Protein AF-A0A1E7G071-F1 (afdb_monomer)

Radius of gyration: 13.73 Å; Cα contacts (8 Å, |Δi|>4): 107; chains: 1; bounding box: 38×16×31 Å

InterPro domains:
  IPR014710 RmlC-like jelly roll fold [G3DSA:2.60.120.10] (1-65)
  IPR015392 TehB/YeaR-like domain [PF09313] (2-52)

Solvent-accessible surface area (backbone atoms only — not comparable to full-atom values): 4079 Å² total; per-residue (Å²): 80,51,48,76,33,45,31,37,37,39,35,37,32,43,92,91,64,50,77,75,46,77,50,77,31,27,66,90,47,66,62,70,86,78,65,88,94,64,43,67,50,81,42,75,74,38,94,63,52,38,70,50,80,73,88,84,75,54,74,68,66,67,72,73,111

Mean predicted aligned error: 3.05 Å

Nearest PDB structures (foldseek):
  3m70-assembly1_A  TM=9.702E-01  e=4.222E-04  Haemophilus influenzae
  6o14-assembly1_A  TM=3.553E-01  e=4.487E+00  Aquifex aeolicus VF5
  8zuh-assembly1_A  TM=3.739E-01  e=5.963E+00  Bos taurus
  8dnc-assembly1_C  TM=3.905E-01  e=8.388E+00  Aquifex aeolicus VF5

Sequence (65 aa):
MTIWSGKIKIFELRENGDVLRECTYDTSNQPPFIEPQTWYKLSPLTEDLVFSIDLFCKKSDFLHQ

Foldseek 3Di:
DAKDAAKKKKFFADPVRHGPDIDMAHNVRDDDDDDPPTDMDMDGPDPTTDDDDDDDDDPVVVVVD

Organism: NCBI:txid1449093

Secondary structure (DSSP, 8-state):
-EEEESEEEEEEE-TTS-EEEEEEEESSS---PPPTT-EEEEEESSTT-EEE------HHHHHT-

Structure (mmCIF, N/CA/C/O backbone):
data_AF-A0A1E7G071-F1
#
_entry.id   AF-A0A1E7G071-F1
#
loop_
_atom_site.group_PDB
_atom_site.id
_atom_site.type_symbol
_atom_site.label_atom_id
_atom_site.label_alt_id
_atom_site.label_comp_id
_atom_site.label_asym_id
_atom_site.label_entity_id
_atom_site.label_seq_id
_atom_site.pdbx_PDB_ins_code
_atom_site.Cartn_x
_atom_site.Cartn_y
_atom_site.Cartn_z
_atom_site.occupancy
_atom_site.B_iso_or_equiv
_atom_site.auth_seq_id
_atom_site.auth_comp_id
_atom_site.auth_asym_id
_atom_site.auth_atom_id
_atom_site.pdbx_PDB_model_num
ATOM 1 N N . MET A 1 1 ? 5.645 0.328 4.287 1.00 94.56 1 MET A N 1
ATOM 2 C CA . MET A 1 1 ? 4.850 1.395 4.937 1.00 94.56 1 MET A CA 1
ATOM 3 C C . MET A 1 1 ? 4.162 0.800 6.147 1.00 94.56 1 MET A C 1
ATOM 5 O O . MET A 1 1 ? 3.946 -0.407 6.145 1.00 94.56 1 MET A O 1
ATOM 9 N N . THR A 1 2 ? 3.810 1.627 7.125 1.00 98.06 2 THR A N 1
ATOM 10 C CA . THR A 1 2 ? 3.201 1.170 8.381 1.00 98.06 2 THR A CA 1
ATOM 11 C C . THR A 1 2 ? 2.014 2.055 8.731 1.00 98.06 2 THR A C 1
ATOM 13 O O . THR A 1 2 ? 2.151 3.276 8.771 1.00 98.06 2 THR A O 1
ATOM 16 N N . ILE A 1 3 ? 0.853 1.447 8.964 1.00 98.56 3 ILE A N 1
ATOM 17 C CA . ILE A 1 3 ? -0.405 2.111 9.320 1.00 98.56 3 ILE A CA 1
ATOM 18 C C . ILE A 1 3 ? -0.554 2.101 10.840 1.00 98.56 3 ILE A C 1
ATOM 20 O O . ILE A 1 3 ? -0.550 1.036 11.457 1.00 98.56 3 ILE A O 1
ATOM 24 N N . TRP A 1 4 ? -0.718 3.283 11.426 1.00 98.50 4 TRP A N 1
ATOM 25 C CA . TRP A 1 4 ? -0.834 3.494 12.869 1.00 98.50 4 TRP A CA 1
ATOM 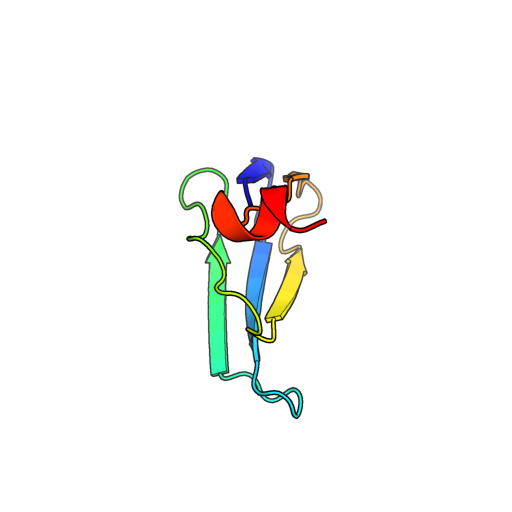26 C C . TRP A 1 4 ? -2.280 3.740 13.316 1.00 98.50 4 TRP A C 1
ATOM 28 O O . TRP A 1 4 ? -2.634 3.380 14.434 1.00 98.50 4 TRP A O 1
ATOM 38 N N . SER A 1 5 ? -3.120 4.313 12.447 1.00 98.62 5 SER A N 1
ATOM 39 C CA . SER A 1 5 ? -4.563 4.494 12.670 1.00 98.62 5 SER A CA 1
ATOM 40 C C . SER A 1 5 ? -5.318 4.514 11.343 1.00 98.62 5 SER A C 1
ATOM 42 O O . SER A 1 5 ? -4.732 4.835 10.309 1.00 98.62 5 SER A O 1
ATOM 44 N N . GLY A 1 6 ? -6.609 4.190 11.376 1.00 98.44 6 GLY A N 1
ATOM 45 C CA . GLY A 1 6 ? -7.497 4.237 10.219 1.00 98.44 6 GLY A CA 1
ATOM 46 C C . GLY A 1 6 ? -7.291 3.132 9.179 1.00 98.44 6 GLY A C 1
ATOM 47 O O . GLY A 1 6 ? -6.685 2.088 9.438 1.00 98.44 6 GLY A O 1
ATOM 48 N N . LYS A 1 7 ? -7.860 3.354 7.987 1.00 98.62 7 LYS A N 1
ATOM 49 C CA . LYS A 1 7 ? -7.827 2.417 6.852 1.00 98.62 7 LYS A CA 1
ATOM 50 C C . LYS A 1 7 ? -7.430 3.114 5.559 1.00 98.62 7 LYS A C 1
ATOM 52 O O . LYS A 1 7 ? -7.841 4.245 5.290 1.00 98.62 7 LYS A O 1
ATOM 57 N N . ILE A 1 8 ? -6.689 2.403 4.718 1.00 98.56 8 ILE A N 1
ATOM 58 C CA . ILE A 1 8 ? -6.216 2.896 3.423 1.00 98.56 8 ILE A CA 1
ATOM 59 C C . ILE A 1 8 ? -6.543 1.889 2.322 1.00 98.56 8 ILE A C 1
ATOM 61 O O . ILE A 1 8 ? -6.449 0.677 2.521 1.00 98.56 8 ILE A O 1
ATOM 65 N N . LYS A 1 9 ? -6.913 2.391 1.145 1.00 98.62 9 LYS A N 1
ATOM 66 C CA . LYS A 1 9 ? -6.987 1.604 -0.086 1.00 98.62 9 LYS A CA 1
ATOM 67 C C . LYS A 1 9 ? -5.761 1.893 -0.943 1.00 98.62 9 LYS A C 1
ATOM 69 O O . LYS A 1 9 ? -5.445 3.055 -1.201 1.00 98.62 9 LYS A O 1
ATOM 74 N N . ILE A 1 10 ? -5.101 0.835 -1.397 1.00 98.06 10 ILE A N 1
ATOM 75 C CA . ILE A 1 10 ? -3.980 0.888 -2.334 1.00 98.06 10 ILE A CA 1
ATOM 76 C C . ILE A 1 10 ? -4.455 0.340 -3.675 1.00 98.06 10 ILE A C 1
ATOM 78 O O . ILE A 1 10 ? -4.975 -0.774 -3.745 1.00 98.06 10 ILE A O 1
ATOM 82 N N . PHE A 1 11 ? -4.266 1.133 -4.723 1.00 98.25 11 PHE A N 1
ATOM 83 C CA . PHE A 1 11 ? -4.509 0.759 -6.108 1.00 98.25 11 PHE A CA 1
ATOM 84 C C . PHE A 1 11 ? -3.161 0.482 -6.755 1.00 98.25 11 PHE A C 1
ATOM 86 O O . PHE A 1 11 ? -2.331 1.384 -6.826 1.00 98.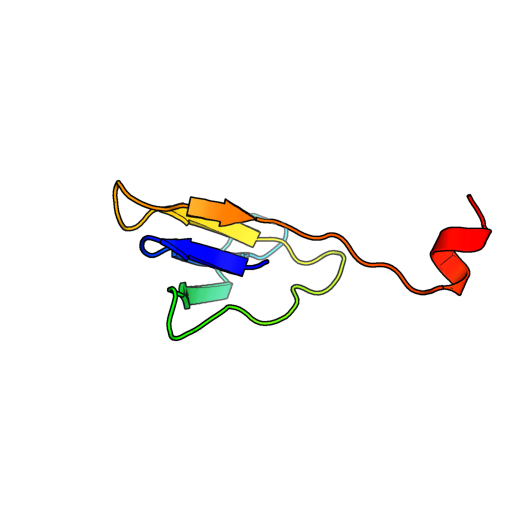25 11 PHE A O 1
ATOM 93 N N . GLU A 1 12 ? -2.947 -0.740 -7.214 1.00 97.69 12 GLU A N 1
ATOM 94 C CA . GLU A 1 12 ? -1.839 -1.089 -8.094 1.00 97.69 12 GLU A CA 1
ATOM 95 C C . GLU A 1 12 ? -2.267 -0.778 -9.526 1.00 97.69 12 GLU A C 1
ATOM 97 O O . GLU A 1 12 ? -3.367 -1.152 -9.946 1.00 97.69 12 GLU A O 1
ATOM 102 N N . LEU A 1 13 ? -1.429 -0.050 -10.252 1.00 98.38 13 LEU A N 1
ATOM 103 C CA . LEU A 1 13 ? -1.758 0.523 -11.546 1.00 98.38 13 LEU A CA 1
ATOM 104 C C . LEU A 1 13 ? -0.821 -0.016 -12.627 1.00 98.38 13 LEU A C 1
ATOM 106 O O . LEU A 1 13 ? 0.323 -0.390 -12.372 1.00 98.38 13 LEU A O 1
ATOM 110 N N . ARG A 1 14 ? -1.297 0.004 -13.867 1.00 97.31 14 ARG A N 1
ATOM 111 C CA . ARG A 1 14 ? -0.429 0.045 -15.042 1.00 97.31 14 ARG A CA 1
ATOM 112 C C . ARG A 1 14 ? 0.172 1.444 -15.174 1.00 97.31 14 ARG A C 1
ATOM 114 O O . ARG A 1 14 ? -0.367 2.417 -14.654 1.00 97.31 14 ARG A O 1
ATOM 121 N N . GLU A 1 15 ? 1.245 1.555 -15.948 1.00 96.38 15 GLU A N 1
ATOM 122 C CA . GLU A 1 15 ? 1.885 2.842 -16.257 1.00 96.38 15 GLU A CA 1
ATOM 123 C C . GLU A 1 15 ? 0.926 3.856 -16.907 1.00 96.38 15 GLU A C 1
ATOM 125 O O . GLU A 1 15 ? 1.019 5.052 -16.655 1.00 96.38 15 GLU A O 1
ATOM 130 N N . ASN A 1 16 ? -0.054 3.386 -17.684 1.00 96.62 16 ASN A N 1
ATOM 131 C CA . ASN A 1 16 ? -1.086 4.235 -18.288 1.00 96.62 16 ASN A CA 1
ATOM 132 C C . ASN A 1 16 ? -2.193 4.679 -17.304 1.00 96.62 16 ASN A C 1
ATOM 134 O O . ASN A 1 16 ? -3.104 5.398 -17.707 1.00 96.62 16 ASN A O 1
ATOM 138 N N . GLY A 1 17 ? -2.129 4.254 -16.038 1.00 95.38 17 GLY A N 1
ATOM 139 C CA . GLY A 1 17 ? -3.095 4.584 -14.992 1.00 95.38 17 GLY A CA 1
ATOM 140 C C . GLY A 1 17 ? -4.245 3.589 -14.820 1.00 95.38 17 GLY A C 1
ATOM 141 O O . GLY A 1 17 ? -5.044 3.771 -13.900 1.00 95.38 17 GLY A O 1
ATOM 142 N N . ASP A 1 18 ? -4.336 2.534 -15.638 1.00 97.94 18 ASP A N 1
ATOM 143 C CA . ASP A 1 18 ? -5.374 1.509 -15.479 1.00 97.94 18 ASP A CA 1
ATOM 144 C C . ASP A 1 18 ? -5.182 0.724 -14.177 1.00 97.94 18 ASP A C 1
ATOM 146 O O . ASP A 1 18 ? -4.073 0.294 -13.853 1.00 97.94 18 ASP A O 1
ATOM 150 N N . VAL A 1 19 ? -6.268 0.477 -13.444 1.00 97.81 19 VAL A N 1
ATOM 151 C CA . VAL A 1 19 ? -6.221 -0.292 -12.193 1.00 97.81 19 VAL A CA 1
ATOM 152 C C . VAL A 1 19 ? -6.002 -1.775 -12.496 1.00 97.81 19 VAL A C 1
ATOM 154 O O . VAL A 1 19 ? -6.808 -2.411 -13.173 1.00 97.81 19 VAL A O 1
ATOM 157 N N . LEU A 1 20 ? -4.918 -2.338 -11.961 1.00 97.19 20 LEU A N 1
ATOM 158 C CA . LEU A 1 20 ? -4.632 -3.775 -11.983 1.00 97.19 20 LEU A CA 1
ATOM 159 C C . LEU A 1 20 ? -5.287 -4.490 -10.807 1.00 97.19 20 LEU A C 1
ATOM 161 O O . LEU A 1 20 ? -5.851 -5.572 -10.963 1.00 97.19 20 LEU A O 1
ATOM 165 N N . ARG A 1 21 ? -5.171 -3.898 -9.616 1.00 96.69 21 ARG A N 1
ATOM 166 C CA . ARG A 1 21 ? -5.624 -4.501 -8.365 1.00 96.69 21 ARG A CA 1
ATOM 167 C C . ARG A 1 21 ? -5.908 -3.433 -7.321 1.00 96.69 21 ARG A C 1
ATOM 169 O O . ARG A 1 21 ? -5.219 -2.421 -7.252 1.00 96.69 21 ARG A O 1
ATOM 176 N N . GLU A 1 22 ? -6.879 -3.708 -6.458 1.00 97.69 22 GLU A N 1
ATOM 177 C CA . GLU A 1 22 ? -7.176 -2.899 -5.278 1.00 97.69 22 GLU A CA 1
ATOM 178 C C . GLU A 1 22 ? -7.054 -3.750 -4.019 1.00 97.69 22 GLU A C 1
ATOM 180 O O . GLU A 1 22 ? -7.547 -4.878 -3.972 1.00 97.69 22 GLU A O 1
ATOM 185 N N . CYS A 1 23 ? -6.421 -3.211 -2.982 1.00 97.94 23 CYS A N 1
ATOM 186 C CA . CYS A 1 23 ? -6.337 -3.856 -1.677 1.00 97.94 23 CYS A CA 1
ATOM 187 C C . CYS A 1 23 ? -6.581 -2.837 -0.564 1.00 97.94 23 CYS A C 1
ATOM 189 O O . CYS A 1 23 ? -6.148 -1.688 -0.656 1.00 97.94 23 CYS A O 1
ATOM 191 N N . THR A 1 24 ? -7.260 -3.270 0.496 1.00 98.50 24 THR A N 1
ATOM 192 C CA . THR A 1 24 ? -7.501 -2.463 1.696 1.00 98.50 24 THR A CA 1
ATOM 193 C C . THR A 1 24 ? -6.618 -2.960 2.829 1.00 98.50 24 THR A C 1
ATOM 195 O O . THR A 1 24 ? -6.551 -4.163 3.083 1.00 98.50 24 THR A O 1
ATOM 198 N N . TYR A 1 25 ? -5.986 -2.022 3.524 1.00 98.56 25 TYR A N 1
ATOM 199 C CA . TYR A 1 25 ? -5.099 -2.282 4.650 1.00 98.56 25 TYR A CA 1
ATOM 200 C C . TYR A 1 25 ? -5.477 -1.411 5.848 1.00 98.56 25 TYR A C 1
ATOM 202 O O . TYR A 1 25 ? -6.109 -0.358 5.699 1.00 98.56 25 TYR A O 1
ATOM 210 N N . ASP A 1 26 ? -5.098 -1.871 7.034 1.00 98.69 26 ASP A N 1
ATOM 211 C CA . ASP A 1 26 ? -5.347 -1.210 8.312 1.00 98.69 26 ASP A CA 1
ATOM 212 C C . ASP A 1 26 ? -4.292 -1.618 9.353 1.00 98.69 26 ASP A C 1
ATOM 214 O O . ASP A 1 26 ? -3.285 -2.248 9.027 1.00 98.69 26 ASP A O 1
ATOM 218 N N . THR A 1 27 ? -4.504 -1.246 10.615 1.00 98.31 27 THR A N 1
ATOM 219 C CA . THR A 1 27 ? -3.559 -1.538 11.701 1.00 98.31 27 THR A CA 1
ATOM 220 C C . THR A 1 27 ? -3.355 -3.036 11.953 1.00 98.31 27 THR A C 1
ATOM 222 O O . THR A 1 27 ? -2.286 -3.421 12.424 1.00 98.31 27 THR A O 1
ATOM 225 N N . SER A 1 28 ? -4.339 -3.879 11.618 1.00 98.19 28 SER A N 1
ATOM 226 C CA . SER A 1 28 ? -4.291 -5.338 11.797 1.00 98.19 28 SER A CA 1
ATOM 227 C C . SER A 1 28 ? -3.787 -6.065 10.549 1.00 98.19 28 SER A C 1
ATOM 229 O O . SER A 1 28 ? -3.150 -7.110 10.662 1.00 98.19 28 SER A O 1
ATOM 231 N N . ASN A 1 29 ? -4.047 -5.511 9.362 1.00 97.94 29 ASN A N 1
ATOM 232 C CA . ASN A 1 29 ? -3.583 -6.027 8.079 1.00 97.94 29 ASN A CA 1
ATOM 233 C C . ASN A 1 29 ? -2.696 -4.990 7.385 1.00 97.94 29 ASN A C 1
ATOM 235 O O . ASN A 1 29 ? -3.182 -4.162 6.613 1.00 97.94 29 ASN A O 1
ATOM 239 N N . GLN A 1 30 ? -1.396 -5.040 7.667 1.00 98.00 30 GLN A N 1
ATOM 240 C CA . GLN A 1 30 ? -0.412 -4.130 7.084 1.00 98.00 30 GLN A CA 1
ATOM 241 C C . GLN A 1 30 ? -0.084 -4.524 5.635 1.00 98.00 30 GLN A C 1
ATOM 243 O O . GLN A 1 30 ? -0.047 -5.714 5.311 1.00 98.00 30 GLN A O 1
ATOM 248 N N . PRO A 1 31 ? 0.189 -3.553 4.750 1.00 97.19 31 PRO A N 1
ATOM 249 C CA . PRO A 1 31 ? 0.592 -3.850 3.385 1.00 97.19 31 PRO A CA 1
ATOM 250 C C . PRO A 1 31 ? 1.996 -4.468 3.332 1.00 97.19 31 PRO A C 1
ATOM 252 O O . PRO A 1 31 ? 2.858 -4.124 4.148 1.00 97.19 31 PRO A O 1
ATOM 255 N N . PRO A 1 32 ? 2.265 -5.338 2.345 1.00 96.12 32 PRO A N 1
ATOM 256 C CA . PRO A 1 32 ? 3.613 -5.825 2.091 1.00 96.12 32 PRO A CA 1
ATOM 257 C C . PRO A 1 32 ? 4.520 -4.698 1.569 1.00 96.12 32 PRO A C 1
ATOM 259 O O . PRO A 1 32 ? 4.087 -3.569 1.315 1.00 96.12 32 PRO A O 1
ATOM 262 N N . PHE A 1 33 ? 5.799 -5.020 1.370 1.00 95.56 33 PHE A N 1
ATOM 263 C CA . PHE A 1 33 ? 6.697 -4.152 0.617 1.00 95.56 33 PHE A CA 1
ATOM 264 C C . PHE A 1 33 ? 6.165 -3.919 -0.798 1.00 95.56 33 PHE A C 1
ATOM 266 O O . PHE A 1 33 ? 5.674 -4.837 -1.453 1.00 95.56 33 PHE A O 1
ATOM 273 N N . ILE A 1 34 ? 6.267 -2.671 -1.249 1.00 95.00 34 ILE A N 1
ATOM 274 C CA . ILE A 1 34 ? 5.980 -2.298 -2.630 1.00 95.00 34 ILE A CA 1
ATOM 275 C C . ILE A 1 34 ? 7.305 -2.348 -3.381 1.00 95.00 34 ILE A C 1
ATOM 277 O O . ILE A 1 34 ? 8.261 -1.673 -2.992 1.00 95.00 34 ILE A O 1
ATOM 281 N N . GLU A 1 35 ? 7.356 -3.154 -4.436 1.00 95.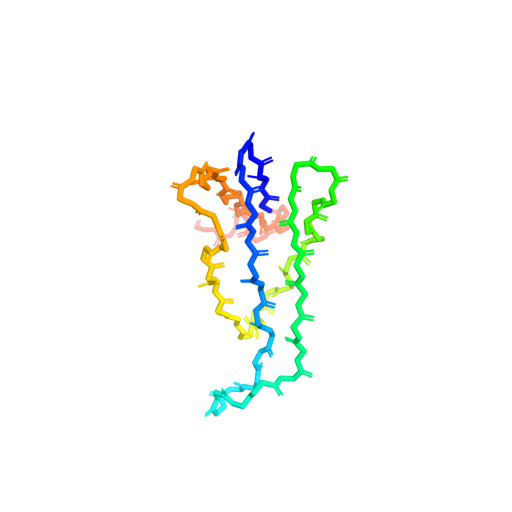12 35 GLU A N 1
ATOM 282 C CA . GLU A 1 35 ? 8.557 -3.309 -5.249 1.00 95.12 35 GLU A CA 1
ATOM 283 C C . GLU A 1 35 ? 8.893 -2.009 -6.003 1.00 95.12 35 GLU A C 1
ATOM 285 O O . GLU A 1 35 ? 7.980 -1.286 -6.433 1.00 95.12 35 GLU A O 1
ATOM 290 N N . PRO A 1 36 ? 10.188 -1.699 -6.207 1.00 95.38 36 PRO A N 1
ATOM 291 C CA . PRO A 1 36 ? 10.605 -0.563 -7.020 1.00 95.38 36 PRO A CA 1
ATOM 292 C C . PRO A 1 36 ? 9.953 -0.572 -8.409 1.00 95.38 36 PRO A C 1
ATOM 294 O O . PRO A 1 36 ? 9.766 -1.627 -9.007 1.00 95.38 36 PRO A O 1
ATOM 297 N N . GLN A 1 37 ? 9.653 0.618 -8.938 1.00 95.38 37 GLN A N 1
ATOM 298 C CA . GLN A 1 37 ? 9.009 0.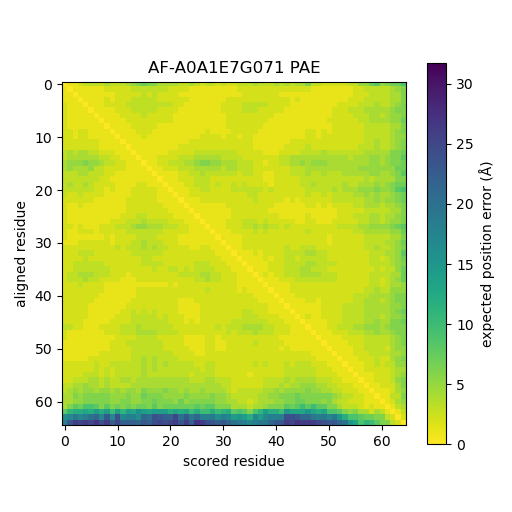815 -10.249 1.00 95.38 37 GLN A CA 1
ATOM 299 C C . GLN A 1 37 ? 7.580 0.246 -10.377 1.00 95.38 37 GLN A C 1
ATOM 301 O O . GLN A 1 37 ? 7.061 0.113 -11.482 1.00 95.38 37 GLN A O 1
ATOM 306 N N . THR A 1 38 ? 6.905 -0.031 -9.259 1.00 96.19 38 THR A N 1
ATOM 307 C CA . THR A 1 38 ? 5.460 -0.303 -9.252 1.00 96.19 38 THR A CA 1
ATOM 308 C C . THR A 1 38 ? 4.680 1.012 -9.286 1.00 96.19 38 THR A C 1
ATOM 310 O O . THR A 1 38 ? 4.918 1.893 -8.458 1.00 96.19 38 THR A O 1
ATOM 313 N N . TRP A 1 39 ? 3.714 1.142 -10.197 1.00 97.75 39 TRP A N 1
ATOM 314 C CA . TRP A 1 39 ? 2.777 2.267 -10.198 1.00 97.75 39 TRP A CA 1
ATOM 315 C C . TRP A 1 39 ? 1.661 2.008 -9.189 1.00 97.75 39 TRP A C 1
ATOM 317 O O . TRP A 1 39 ? 0.997 0.974 -9.241 1.00 97.75 39 TRP A O 1
ATOM 327 N N . TYR A 1 40 ? 1.435 2.937 -8.260 1.00 97.44 40 TYR A N 1
ATOM 328 C CA . TYR A 1 40 ? 0.357 2.804 -7.287 1.00 97.44 40 TYR A CA 1
ATOM 329 C C . TYR A 1 40 ? -0.229 4.148 -6.862 1.00 97.44 40 TYR A C 1
ATOM 331 O O . TYR A 1 40 ? 0.423 5.190 -6.918 1.00 97.44 40 TYR A O 1
ATOM 339 N N . LYS A 1 41 ? -1.478 4.107 -6.396 1.00 97.50 41 LYS A N 1
ATOM 340 C CA . LYS A 1 41 ? -2.183 5.232 -5.776 1.00 97.50 41 LYS A CA 1
ATOM 341 C C . LYS A 1 41 ? -2.691 4.828 -4.399 1.00 97.50 41 LYS A C 1
ATOM 343 O O . LYS A 1 41 ? -3.131 3.699 -4.197 1.00 97.50 41 LYS A O 1
ATOM 348 N N . LEU A 1 42 ? -2.669 5.772 -3.466 1.00 97.62 42 LEU A N 1
ATOM 349 C CA . LEU A 1 42 ? -3.211 5.614 -2.121 1.00 97.62 42 LEU A CA 1
ATOM 350 C C . LEU A 1 42 ? -4.486 6.450 -1.973 1.00 97.62 42 LEU A C 1
ATOM 352 O O . LE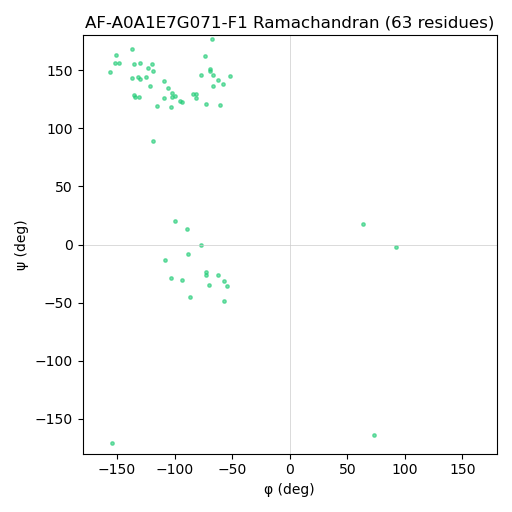U A 1 42 ? -4.550 7.574 -2.473 1.00 97.62 42 LEU A O 1
ATOM 356 N N . SER A 1 43 ? -5.490 5.918 -1.282 1.00 97.88 43 SER A N 1
ATOM 357 C CA . SER A 1 43 ? -6.693 6.661 -0.901 1.00 97.88 43 SER A CA 1
ATOM 358 C C . SER A 1 43 ? -7.048 6.382 0.556 1.00 97.88 43 SER A C 1
ATOM 360 O O . SER A 1 43 ? -7.173 5.207 0.916 1.00 97.88 43 SER A O 1
ATOM 362 N N . PRO A 1 44 ? -7.269 7.412 1.391 1.00 98.06 44 PRO A N 1
ATOM 363 C CA . PRO A 1 44 ? -7.848 7.201 2.709 1.00 98.06 44 PRO A CA 1
ATOM 364 C C . PRO A 1 44 ? -9.253 6.610 2.574 1.00 98.06 44 PRO A C 1
ATOM 366 O O . PRO A 1 44 ? -10.001 6.973 1.663 1.00 98.06 44 PRO A O 1
ATOM 369 N N . LEU A 1 45 ? -9.595 5.681 3.466 1.00 98.19 45 LEU A N 1
ATOM 370 C CA . LEU A 1 45 ? -10.961 5.171 3.634 1.00 98.19 45 LEU A CA 1
ATOM 371 C C . LEU A 1 45 ? -11.606 5.660 4.933 1.00 98.19 45 LEU A C 1
ATOM 373 O O . LEU A 1 45 ? -12.813 5.509 5.105 1.00 98.19 45 LEU A O 1
ATOM 377 N N . THR A 1 46 ? -10.812 6.222 5.842 1.00 98.25 46 THR A N 1
ATOM 378 C CA . THR A 1 46 ? -11.270 6.822 7.093 1.00 98.25 46 THR A CA 1
ATOM 379 C C . THR A 1 46 ? -10.571 8.160 7.319 1.00 98.25 46 THR A C 1
ATOM 381 O O . THR A 1 46 ? -9.486 8.404 6.787 1.00 98.25 46 THR A O 1
ATOM 384 N N . GLU A 1 47 ? -11.207 9.039 8.092 1.00 98.12 47 GLU A N 1
ATOM 385 C CA . GLU A 1 47 ? -10.695 10.386 8.388 1.00 98.12 47 GLU A CA 1
ATOM 386 C C . GLU A 1 47 ? -9.503 10.372 9.355 1.00 98.12 47 GLU A C 1
ATOM 388 O O . GLU A 1 47 ? -8.683 11.284 9.345 1.00 98.12 47 GLU A O 1
ATOM 393 N N . ASP A 1 48 ? -9.379 9.320 10.164 1.00 98.44 48 ASP A N 1
ATOM 394 C CA . ASP A 1 48 ? -8.339 9.138 11.177 1.00 98.44 48 ASP A CA 1
ATOM 395 C C . ASP A 1 48 ? -7.074 8.442 10.640 1.00 98.44 48 ASP A C 1
ATOM 397 O O . ASP A 1 48 ? -6.256 7.967 11.427 1.00 98.44 48 ASP A O 1
ATOM 401 N N . LEU A 1 49 ? -6.914 8.326 9.315 1.00 98.62 49 LEU A N 1
ATOM 402 C CA . LEU A 1 49 ? -5.775 7.630 8.719 1.00 98.62 49 LEU A CA 1
ATOM 403 C C . LEU A 1 49 ? -4.445 8.296 9.110 1.00 98.62 49 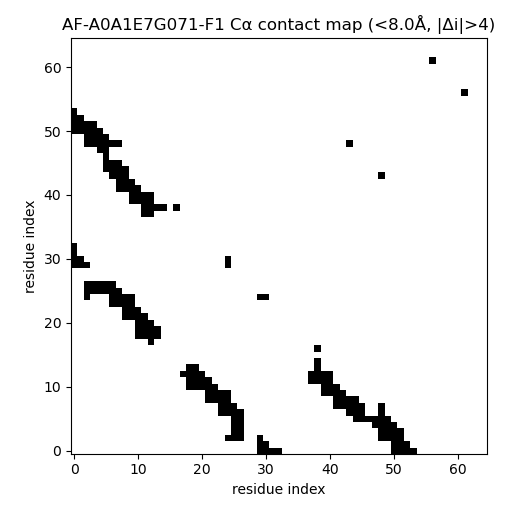LEU A C 1
ATOM 405 O O . LEU A 1 49 ? -4.169 9.436 8.737 1.00 98.62 49 LEU A O 1
ATOM 409 N N . VAL A 1 50 ? -3.572 7.529 9.765 1.00 98.62 50 VAL A N 1
ATOM 410 C CA . VAL A 1 50 ? -2.188 7.914 10.074 1.00 98.62 50 VAL A CA 1
ATOM 411 C C . VAL A 1 50 ? -1.263 6.775 9.667 1.00 98.62 50 VAL A C 1
ATOM 413 O O . VAL A 1 50 ? -1.452 5.635 10.090 1.00 98.62 50 VAL A O 1
ATOM 416 N N . PHE A 1 51 ? -0.244 7.067 8.859 1.00 98.31 51 PHE A N 1
ATOM 417 C CA . PHE A 1 51 ? 0.729 6.075 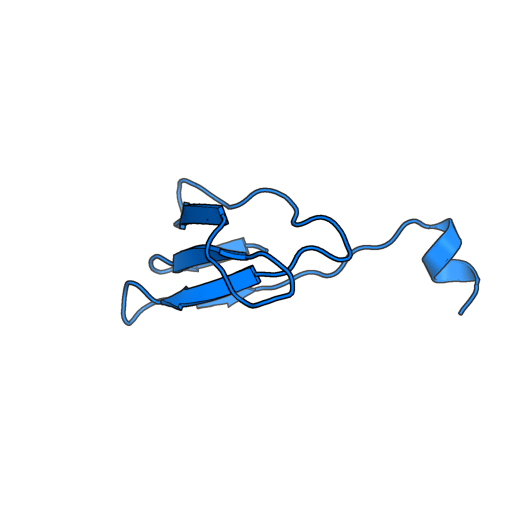8.400 1.00 98.31 51 PHE A CA 1
ATOM 418 C C . PHE A 1 51 ? 2.096 6.713 8.121 1.00 98.31 51 PHE A C 1
ATOM 420 O O . PHE A 1 51 ? 2.206 7.928 7.964 1.00 98.31 51 PHE A O 1
ATOM 427 N N . SER A 1 52 ? 3.137 5.885 8.046 1.00 98.06 52 SER A N 1
ATOM 428 C CA . SER A 1 52 ? 4.490 6.277 7.642 1.00 98.06 52 SER A CA 1
ATOM 429 C C . SER A 1 52 ? 4.972 5.463 6.442 1.00 98.06 52 SER A C 1
ATOM 431 O O . SER A 1 52 ? 4.571 4.311 6.234 1.00 98.06 52 SER A O 1
ATOM 433 N N . ILE A 1 53 ? 5.852 6.061 5.640 1.00 97.06 53 ILE A N 1
ATOM 434 C CA . ILE A 1 53 ? 6.548 5.385 4.544 1.00 97.06 53 ILE A CA 1
ATOM 435 C C . ILE A 1 53 ? 8.034 5.357 4.874 1.00 97.06 53 ILE A C 1
ATOM 437 O O . ILE A 1 53 ? 8.672 6.401 4.972 1.00 97.06 53 ILE A O 1
ATOM 441 N N . ASP A 1 54 ? 8.568 4.148 4.975 1.00 95.94 54 ASP A N 1
ATOM 442 C CA . ASP A 1 54 ? 9.994 3.887 5.083 1.00 95.94 54 ASP A CA 1
ATOM 443 C C . ASP A 1 54 ? 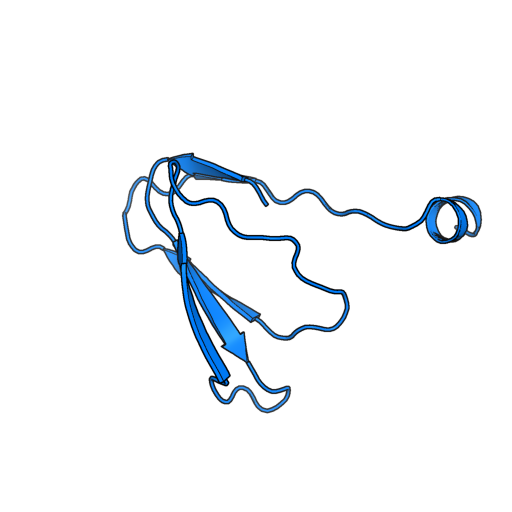10.503 3.415 3.717 1.00 95.94 54 ASP A C 1
ATOM 445 O O . ASP A 1 54 ? 9.933 2.495 3.117 1.00 95.94 54 ASP A O 1
ATOM 449 N N . LEU A 1 55 ? 11.548 4.069 3.209 1.00 94.31 55 LEU A N 1
ATOM 450 C CA . LEU A 1 55 ? 12.174 3.735 1.932 1.00 94.31 55 LEU A CA 1
ATOM 451 C C . LEU A 1 55 ? 13.434 2.912 2.181 1.00 94.31 55 LEU A C 1
ATOM 453 O O . LEU A 1 55 ? 14.316 3.315 2.937 1.00 94.31 55 LEU A O 1
ATOM 457 N N . PHE A 1 56 ? 13.519 1.766 1.514 1.00 94.06 56 PHE A N 1
ATOM 458 C CA . PHE A 1 56 ? 14.632 0.837 1.647 1.00 94.06 56 PHE A CA 1
ATOM 459 C C . PHE A 1 56 ? 15.330 0.659 0.306 1.00 94.06 56 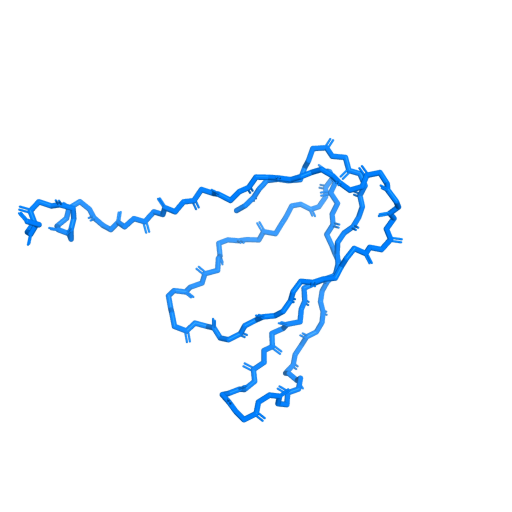PHE A C 1
ATOM 461 O O . PHE A 1 56 ? 14.708 0.709 -0.754 1.00 94.06 56 PHE A O 1
ATOM 468 N N . CYS A 1 57 ? 16.629 0.403 0.367 1.00 93.56 57 CYS A N 1
ATOM 469 C CA . CYS A 1 57 ? 17.432 -0.009 -0.773 1.00 93.56 57 CYS A CA 1
ATOM 470 C C . CYS A 1 57 ? 18.374 -1.136 -0.349 1.00 93.56 57 CYS A C 1
ATOM 472 O O . CYS A 1 57 ? 18.529 -1.433 0.843 1.00 93.56 57 CYS A O 1
ATOM 474 N N . LYS A 1 58 ? 19.009 -1.792 -1.321 1.00 93.00 58 LYS A N 1
ATOM 475 C CA . LYS A 1 58 ? 20.065 -2.751 -1.001 1.00 93.00 58 LYS A CA 1
ATOM 476 C C . LYS A 1 58 ? 21.274 -1.992 -0.465 1.00 93.00 58 LYS A C 1
ATOM 478 O O . LYS A 1 58 ? 21.548 -0.867 -0.872 1.00 93.00 58 LYS A O 1
ATOM 483 N N . LYS A 1 59 ? 22.058 -2.647 0.396 1.00 93.81 59 LYS A N 1
ATOM 484 C CA . LYS A 1 59 ? 23.312 -2.073 0.917 1.00 93.81 59 LYS A CA 1
ATOM 485 C C . LYS A 1 59 ? 24.260 -1.628 -0.199 1.00 93.81 59 LYS A C 1
ATOM 487 O O . LYS A 1 59 ? 24.939 -0.625 -0.033 1.00 93.81 59 LYS A O 1
ATOM 492 N N . SER A 1 60 ? 24.299 -2.364 -1.315 1.00 94.06 60 SER A N 1
ATOM 493 C CA . SER A 1 60 ? 25.060 -1.965 -2.500 1.00 94.06 60 SER A CA 1
ATOM 494 C C . SER A 1 60 ? 24.620 -0.592 -2.988 1.00 94.06 60 SER A C 1
ATOM 496 O O . SER A 1 60 ? 25.455 0.275 -3.171 1.00 94.06 60 SER A O 1
ATOM 498 N N . ASP A 1 61 ? 23.323 -0.361 -3.133 1.00 91.69 61 ASP A N 1
ATOM 499 C CA . ASP A 1 61 ? 22.789 0.848 -3.764 1.00 91.69 61 ASP A CA 1
ATOM 500 C C . ASP A 1 61 ? 22.950 2.076 -2.853 1.00 91.69 61 ASP A C 1
ATOM 502 O O . ASP A 1 61 ? 23.094 3.191 -3.341 1.00 91.69 61 ASP A O 1
ATOM 506 N N . PHE A 1 62 ? 23.007 1.867 -1.532 1.00 88.19 62 PHE A N 1
ATOM 507 C CA . PHE A 1 62 ? 23.274 2.924 -0.553 1.00 88.19 62 PHE A CA 1
ATOM 508 C C . PHE A 1 62 ? 24.721 3.445 -0.593 1.00 88.19 62 PHE A C 1
ATOM 510 O O . PHE A 1 62 ? 24.962 4.618 -0.341 1.00 88.19 62 PHE A O 1
ATOM 517 N N . LEU A 1 63 ? 25.693 2.573 -0.880 1.00 83.50 63 LEU A N 1
ATOM 518 C CA . LEU A 1 63 ? 27.126 2.901 -0.825 1.00 83.50 63 LEU A CA 1
ATOM 519 C C . LEU A 1 63 ? 27.684 3.476 -2.138 1.00 83.50 63 LEU A C 1
ATOM 521 O O . LEU A 1 63 ? 28.833 3.904 -2.159 1.00 83.50 63 LEU A O 1
ATOM 525 N N . HIS A 1 64 ? 26.897 3.472 -3.217 1.00 65.06 64 HIS A N 1
ATOM 526 C CA . HIS A 1 64 ? 27.268 4.052 -4.516 1.00 65.06 64 HIS A CA 1
ATOM 527 C C . HIS A 1 64 ? 26.666 5.454 -4.739 1.00 65.06 64 HIS A C 1
ATOM 529 O O . HIS A 1 64 ? 26.529 5.876 -5.888 1.00 65.06 64 HIS A O 1
ATOM 535 N N . GLN A 1 65 ? 26.272 6.143 -3.661 1.00 54.91 65 GLN A N 1
ATOM 536 C CA . GLN A 1 65 ? 25.799 7.532 -3.695 1.00 54.91 65 GLN A CA 1
ATOM 537 C C . GLN A 1 65 ? 26.943 8.543 -3.763 1.00 54.91 65 GLN A C 1
ATOM 539 O O . GLN A 1 65 ? 27.971 8.324 -3.082 1.00 54.91 65 GLN A O 1
#

pLDDT: mean 95.57, std 6.9, range [54.91, 98.69]